Protein AF-A0AAP8QFX1-F1 (afdb_monomer)

Sequence (116 aa):
MTKETLEQRLERLEFYLNLMREFAVDPETFALWDYVIQEGLNETQTKQILDVLREHHSHVKSAVEAGASVPDLEGLFTKMIPLLHIEGRTTSKEKVMQVLRRASKLPIFPYLKKHL

Radius of gyration: 15.19 Å; Cα contacts (8 Å, |Δi|>4): 91; chains: 1; bounding box: 36×26×44 Å

Mean predicted aligned error: 4.45 Å

Organism: Brevibacillus laterosporus (NCBI:txid1465)

Structure (mmCIF, N/CA/C/O backbone):
data_AF-A0AAP8QFX1-F1
#
_entry.id   AF-A0AAP8QFX1-F1
#
loop_
_atom_site.group_PDB
_atom_site.id
_atom_site.type_symbol
_atom_site.label_atom_id
_atom_site.label_alt_id
_atom_site.label_comp_id
_atom_site.label_asym_id
_atom_site.label_entity_id
_atom_site.label_seq_id
_atom_site.pdbx_PDB_ins_code
_atom_site.Cartn_x
_atom_site.Cartn_y
_atom_site.Cartn_z
_atom_site.occupancy
_atom_site.B_iso_or_equiv
_atom_site.auth_seq_id
_atom_site.auth_comp_id
_atom_site.auth_asym_id
_atom_site.auth_atom_id
_atom_site.pdbx_PDB_model_num
ATOM 1 N N . MET A 1 1 ? -3.124 12.818 21.723 1.00 48.12 1 MET A N 1
ATOM 2 C CA . MET A 1 1 ? -4.431 12.184 21.436 1.00 48.12 1 MET A CA 1
ATOM 3 C C . MET A 1 1 ? -5.402 13.203 20.866 1.00 48.12 1 MET A C 1
ATOM 5 O O . MET A 1 1 ? -5.997 13.961 21.622 1.00 48.12 1 MET A O 1
ATOM 9 N N . THR A 1 2 ? -5.641 13.178 19.563 1.00 55.31 2 THR A N 1
ATOM 10 C CA . THR A 1 2 ? -6.996 13.441 19.066 1.00 55.31 2 THR A CA 1
ATOM 11 C C . THR A 1 2 ? -7.676 12.082 19.047 1.00 55.31 2 THR A C 1
ATOM 13 O O . THR A 1 2 ? -7.279 11.185 18.312 1.00 55.31 2 THR A O 1
ATOM 16 N N . LYS A 1 3 ? -8.602 11.873 19.981 1.00 76.12 3 LYS A N 1
ATOM 17 C CA . LYS A 1 3 ? -9.382 10.640 20.069 1.00 76.12 3 LYS A CA 1
ATOM 18 C C . LYS A 1 3 ? -10.174 10.521 18.762 1.00 76.12 3 LYS A C 1
ATOM 20 O O . LYS A 1 3 ? -10.893 11.461 18.437 1.00 76.12 3 LYS A O 1
ATOM 25 N N . GLU A 1 4 ? -9.997 9.422 18.024 1.00 84.19 4 GLU A N 1
ATOM 26 C CA . GLU A 1 4 ? -10.796 9.133 16.824 1.00 84.19 4 GLU A CA 1
ATOM 27 C C . GLU A 1 4 ? -12.280 9.294 17.182 1.00 84.19 4 GLU A C 1
ATOM 29 O O . GLU A 1 4 ? -12.738 8.768 18.207 1.00 84.19 4 GLU A O 1
ATOM 34 N N . THR A 1 5 ? -13.017 10.074 16.393 1.00 92.56 5 THR A N 1
ATOM 35 C CA . THR A 1 5 ? -14.457 10.238 16.605 1.00 92.56 5 THR A CA 1
ATOM 36 C C . THR A 1 5 ? -15.189 8.954 16.211 1.00 92.56 5 THR A C 1
ATOM 38 O O . THR A 1 5 ? -14.671 8.116 15.474 1.00 92.56 5 THR A O 1
ATOM 41 N N . LEU A 1 6 ? -16.420 8.773 16.698 1.00 93.69 6 LEU A N 1
ATOM 42 C CA . LEU A 1 6 ? -17.241 7.630 16.278 1.00 93.69 6 LEU A CA 1
ATOM 43 C C . LEU A 1 6 ? -17.470 7.617 14.762 1.00 93.69 6 LEU A C 1
ATOM 45 O O . LEU A 1 6 ? -17.469 6.547 14.164 1.00 93.69 6 LEU A O 1
ATOM 49 N N . GLU A 1 7 ? -17.621 8.797 14.164 1.00 93.88 7 GLU A N 1
ATOM 50 C CA . GLU A 1 7 ? -17.773 8.986 12.722 1.00 93.88 7 GLU A CA 1
ATOM 51 C C . GLU A 1 7 ? -16.523 8.529 11.964 1.00 93.88 7 GLU A C 1
ATOM 53 O O . GLU A 1 7 ? -16.618 7.629 11.139 1.00 93.88 7 GLU A O 1
ATOM 58 N N . GLN A 1 8 ? -15.337 9.015 12.345 1.00 92.94 8 GLN A N 1
ATOM 59 C CA . GLN A 1 8 ? -14.066 8.590 11.740 1.00 92.94 8 GLN A CA 1
ATOM 60 C C . GLN A 1 8 ? -13.849 7.076 11.853 1.00 92.94 8 GLN A C 1
ATOM 62 O O . GLN A 1 8 ? -13.369 6.423 10.925 1.00 92.94 8 GLN A O 1
ATOM 67 N N . ARG A 1 9 ? -14.242 6.495 12.992 1.00 93.25 9 ARG A N 1
ATOM 68 C CA . ARG A 1 9 ? -14.173 5.050 13.200 1.00 93.25 9 ARG A CA 1
ATOM 69 C C . ARG A 1 9 ? -15.137 4.295 12.285 1.00 93.25 9 ARG A C 1
ATOM 71 O O . ARG A 1 9 ? -14.767 3.235 11.784 1.00 93.25 9 ARG A O 1
ATOM 78 N N . LEU A 1 10 ? -16.357 4.798 12.096 1.00 95.94 10 LEU A N 1
ATOM 79 C CA . LEU A 1 10 ? -17.347 4.195 11.203 1.00 95.94 10 LEU A CA 1
ATOM 80 C C . LEU A 1 10 ? -16.870 4.252 9.748 1.00 95.94 10 LEU A C 1
ATOM 82 O O . LEU A 1 10 ? -16.811 3.207 9.107 1.00 95.94 10 LEU A O 1
ATOM 86 N N . GLU A 1 11 ? -16.428 5.421 9.279 1.00 95.62 11 GLU A N 1
ATOM 87 C CA . GLU A 1 11 ? -15.861 5.613 7.935 1.00 95.62 11 GLU A CA 1
ATOM 88 C C . GLU A 1 11 ? -14.710 4.632 7.671 1.00 95.62 11 GLU A C 1
ATOM 90 O O . GLU A 1 11 ? -14.640 3.979 6.627 1.00 95.62 11 GLU A O 1
ATOM 95 N N . ARG A 1 12 ? -13.817 4.455 8.652 1.00 95.56 12 ARG A N 1
ATOM 96 C CA . ARG A 1 12 ? -12.700 3.511 8.545 1.00 95.56 12 ARG A CA 1
ATOM 97 C C . ARG A 1 12 ? -13.161 2.055 8.464 1.00 95.56 12 ARG A C 1
ATOM 99 O O . ARG A 1 12 ? -12.572 1.275 7.719 1.00 95.56 12 ARG A O 1
ATOM 106 N N . LEU A 1 13 ? -14.210 1.675 9.195 1.00 96.44 13 LEU A N 1
ATOM 107 C CA . LEU A 1 13 ? -14.789 0.330 9.114 1.00 96.44 13 LEU A CA 1
ATOM 108 C C . LEU A 1 13 ? -15.486 0.086 7.770 1.00 96.44 13 LEU A C 1
ATOM 110 O O . LEU A 1 13 ? -15.322 -0.988 7.194 1.00 96.44 13 LEU A O 1
ATOM 114 N N . GLU A 1 14 ? -16.217 1.069 7.246 1.00 96.25 14 GLU A N 1
ATOM 115 C CA . GLU A 1 14 ? -16.836 1.004 5.916 1.00 96.25 14 GLU A CA 1
ATOM 116 C C . GLU A 1 14 ? -15.781 0.862 4.816 1.00 96.25 14 GLU A C 1
ATOM 118 O O . GLU A 1 14 ? -15.904 0.019 3.922 1.00 96.25 14 GLU A O 1
ATOM 123 N N . PHE A 1 15 ? -14.687 1.613 4.934 1.00 97.25 15 PHE A N 1
ATOM 124 C CA . PHE A 1 15 ? -13.521 1.465 4.078 1.00 97.25 15 PHE A CA 1
ATOM 125 C C . PHE A 1 15 ? -12.932 0.045 4.146 1.00 97.25 15 PHE A C 1
ATOM 127 O O . PHE A 1 15 ? -12.725 -0.580 3.105 1.00 97.25 15 PHE A O 1
ATOM 134 N N . TYR A 1 16 ? -12.735 -0.520 5.342 1.00 97.44 16 TYR A N 1
ATOM 135 C CA . TYR A 1 16 ? -12.234 -1.895 5.490 1.00 97.44 16 TYR A CA 1
ATOM 136 C C . TYR A 1 16 ? -13.173 -2.942 4.908 1.00 97.44 16 TYR A C 1
ATOM 138 O O . TYR A 1 16 ? -12.701 -3.894 4.288 1.00 97.44 16 TYR A O 1
ATO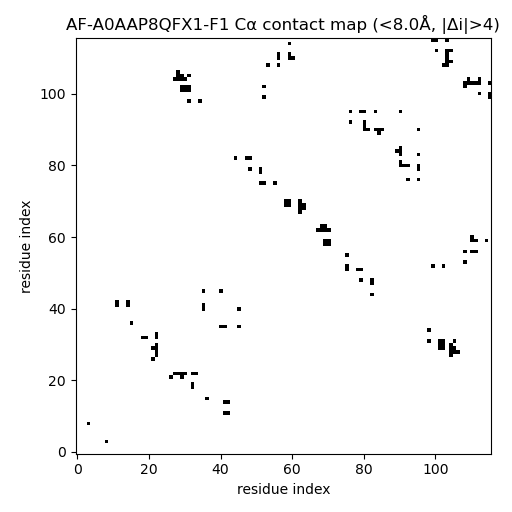M 146 N N . LEU A 1 17 ? -14.489 -2.771 5.055 1.00 95.81 17 LEU A N 1
ATOM 147 C CA . LEU A 1 17 ? -15.469 -3.653 4.423 1.00 95.81 17 LEU A CA 1
ATOM 148 C C . LEU A 1 17 ? -15.299 -3.670 2.902 1.00 95.81 17 LEU A C 1
ATOM 150 O O . LEU A 1 17 ? -15.377 -4.738 2.297 1.00 95.81 17 LEU A O 1
ATOM 154 N N . ASN A 1 18 ? -15.019 -2.519 2.287 1.00 94.94 18 ASN A N 1
ATOM 155 C CA . ASN A 1 18 ? -14.751 -2.448 0.852 1.00 94.94 18 ASN A CA 1
ATOM 156 C C . ASN A 1 18 ? -13.452 -3.172 0.474 1.00 94.94 18 ASN A C 1
ATOM 158 O O . ASN A 1 18 ? -13.468 -3.982 -0.451 1.00 94.94 18 ASN A O 1
ATOM 162 N N . LEU A 1 19 ? -12.364 -2.965 1.221 1.00 95.00 19 LEU A N 1
ATOM 163 C CA . LEU A 1 19 ? -11.093 -3.659 0.975 1.00 95.00 19 LEU A CA 1
ATOM 164 C C . LEU A 1 19 ? -11.211 -5.184 1.122 1.00 95.00 19 LEU A C 1
ATOM 166 O O . LEU A 1 19 ? -10.660 -5.944 0.325 1.00 95.00 19 LEU A O 1
ATOM 170 N N . MET A 1 20 ? -11.964 -5.642 2.125 1.00 94.50 20 MET A N 1
ATOM 171 C CA . MET A 1 20 ? -12.173 -7.068 2.376 1.00 94.50 20 MET A CA 1
ATOM 172 C C . MET A 1 20 ? -12.932 -7.763 1.245 1.00 94.50 20 MET A C 1
ATOM 174 O O . MET A 1 20 ? -12.725 -8.956 1.049 1.00 94.50 20 MET A O 1
ATOM 178 N N . ARG A 1 21 ? -13.777 -7.058 0.479 1.00 93.44 21 ARG A N 1
ATOM 179 C CA . ARG A 1 21 ? -14.462 -7.656 -0.682 1.00 93.44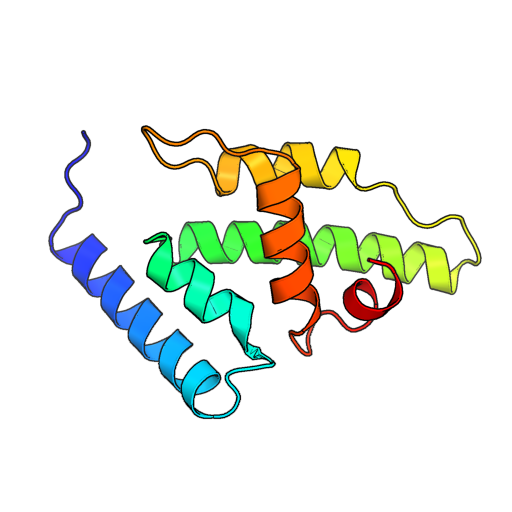 21 ARG A CA 1
ATOM 180 C C . ARG A 1 21 ? -13.469 -8.093 -1.752 1.00 93.44 21 ARG A C 1
ATOM 182 O O . ARG A 1 21 ? -13.585 -9.202 -2.256 1.00 93.44 21 ARG A O 1
ATOM 189 N N . GLU A 1 22 ? -12.495 -7.246 -2.072 1.00 90.31 22 GLU A N 1
ATOM 190 C CA . GLU A 1 22 ? -11.440 -7.581 -3.035 1.00 90.31 22 GLU A CA 1
ATOM 191 C C . GLU A 1 22 ? -10.511 -8.660 -2.470 1.00 90.31 22 GLU A C 1
ATOM 193 O O . GLU A 1 22 ? -10.239 -9.663 -3.129 1.00 90.31 22 GLU A O 1
ATOM 198 N N . PHE A 1 23 ? -10.095 -8.501 -1.210 1.00 90.06 23 PHE A N 1
ATOM 199 C CA . PHE A 1 23 ? -9.223 -9.459 -0.533 1.00 90.06 23 PHE A CA 1
ATOM 200 C C . PHE A 1 23 ? -9.841 -10.858 -0.412 1.00 90.06 23 PHE A C 1
ATOM 202 O O . PHE A 1 23 ? -9.137 -11.843 -0.587 1.00 90.06 23 PHE A O 1
ATOM 209 N N . ALA A 1 24 ? -11.146 -10.975 -0.155 1.00 91.88 24 ALA A N 1
ATOM 210 C CA . ALA A 1 24 ? -11.823 -12.268 -0.054 1.00 91.88 24 ALA A CA 1
ATOM 211 C C . ALA A 1 24 ? -11.881 -13.025 -1.391 1.00 91.88 24 ALA A C 1
ATOM 213 O O . ALA A 1 24 ? -11.965 -14.252 -1.389 1.00 91.88 24 ALA A O 1
ATOM 214 N N . VAL A 1 25 ? -11.848 -12.308 -2.518 1.00 93.56 25 VAL A N 1
ATOM 215 C CA . VAL A 1 25 ? -11.836 -12.907 -3.859 1.00 93.56 25 VAL A CA 1
ATOM 216 C C . VAL A 1 25 ? -10.439 -13.408 -4.216 1.00 93.56 25 VAL A C 1
ATOM 218 O O . VAL A 1 25 ? -10.307 -14.523 -4.716 1.00 93.56 25 VAL A O 1
ATOM 221 N N . ASP A 1 26 ? -9.406 -12.605 -3.952 1.00 93.75 26 ASP A N 1
ATOM 222 C CA . ASP A 1 26 ? -8.011 -12.967 -4.225 1.00 93.75 26 ASP A CA 1
ATOM 223 C C . ASP A 1 26 ? -7.060 -12.412 -3.142 1.00 93.75 26 ASP A C 1
ATOM 225 O O . ASP A 1 26 ? -6.494 -11.319 -3.281 1.00 93.75 26 ASP A O 1
ATOM 229 N N . PRO A 1 27 ? -6.846 -13.170 -2.051 1.00 91.81 27 PRO A N 1
ATOM 230 C CA . PRO A 1 27 ? -5.997 -12.731 -0.946 1.00 91.81 27 PRO A CA 1
ATOM 231 C C . PRO A 1 27 ? -4.544 -12.479 -1.357 1.00 91.81 27 PRO A C 1
ATOM 233 O O . PRO A 1 27 ? -3.847 -11.668 -0.742 1.00 91.81 27 PRO A O 1
ATOM 236 N N . GLU A 1 28 ? -4.060 -13.187 -2.381 1.00 91.94 28 GLU A N 1
ATOM 237 C CA . GLU A 1 28 ? -2.675 -13.076 -2.815 1.00 91.94 28 GLU A CA 1
ATOM 238 C C . GLU A 1 28 ? -2.445 -11.753 -3.546 1.00 91.94 28 GLU A C 1
ATOM 240 O O . GLU A 1 28 ? -1.513 -11.018 -3.201 1.00 91.94 28 GLU A O 1
ATOM 245 N N . THR A 1 29 ? -3.309 -11.432 -4.510 1.00 92.69 29 THR A N 1
ATOM 246 C CA . THR A 1 29 ? -3.249 -10.184 -5.282 1.00 92.69 29 THR A CA 1
ATOM 247 C C . THR A 1 29 ? -3.457 -8.963 -4.389 1.00 92.69 29 THR A C 1
ATOM 249 O O . THR A 1 29 ? -2.755 -7.958 -4.527 1.00 92.69 29 THR A O 1
ATOM 252 N N . PHE A 1 30 ? -4.373 -9.058 -3.427 1.00 94.31 30 PHE A N 1
ATOM 253 C CA . PHE A 1 30 ? -4.796 -7.944 -2.583 1.00 94.31 30 PHE A CA 1
ATOM 254 C C . PHE A 1 30 ? -4.136 -7.924 -1.194 1.00 94.31 30 PHE A C 1
ATOM 256 O O . PHE A 1 30 ? -4.628 -7.274 -0.274 1.00 94.31 30 PHE A O 1
ATOM 263 N N . ALA A 1 31 ? -2.973 -8.564 -1.032 1.00 93.56 31 ALA A N 1
ATOM 264 C CA . ALA A 1 31 ? -2.246 -8.655 0.242 1.00 93.56 31 ALA A CA 1
ATOM 265 C C . ALA A 1 31 ? -1.892 -7.299 0.898 1.00 93.56 31 ALA A C 1
ATOM 267 O O . ALA A 1 31 ? -1.561 -7.251 2.084 1.00 93.56 31 ALA A O 1
ATOM 268 N N . LEU A 1 32 ? -1.928 -6.185 0.154 1.00 95.00 32 LEU A N 1
ATOM 269 C CA . LEU A 1 32 ? -1.771 -4.844 0.728 1.00 95.00 32 LEU A CA 1
ATOM 270 C C . LEU A 1 32 ? -2.949 -4.463 1.642 1.00 95.00 32 LEU A C 1
ATOM 272 O O . LEU A 1 32 ? -2.744 -3.766 2.633 1.00 95.00 32 LEU A O 1
ATOM 276 N N . TRP A 1 33 ? -4.160 -4.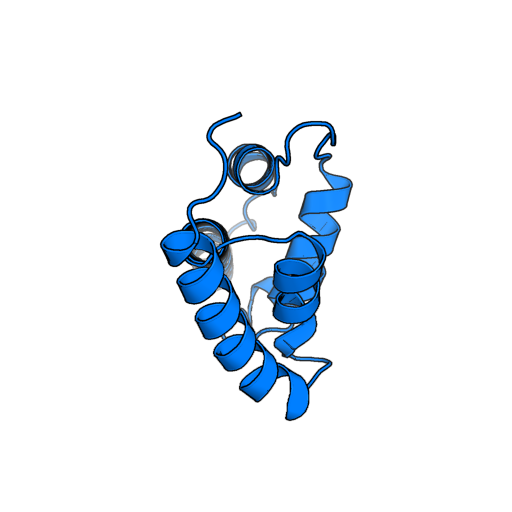928 1.337 1.00 95.81 33 TRP A N 1
ATOM 277 C CA . TRP A 1 33 ? -5.366 -4.633 2.111 1.00 95.81 33 TRP A CA 1
ATOM 278 C C . TRP A 1 33 ? -5.328 -5.230 3.509 1.00 95.81 33 TRP A C 1
ATOM 280 O O . TRP A 1 33 ? -5.671 -4.542 4.466 1.00 95.81 33 TRP A O 1
ATOM 290 N N . ASP A 1 34 ? -4.820 -6.454 3.639 1.00 93.62 34 ASP A N 1
ATOM 291 C CA . ASP A 1 34 ? -4.577 -7.079 4.940 1.00 93.62 34 ASP A CA 1
ATOM 292 C C . ASP A 1 34 ? -3.663 -6.204 5.814 1.00 93.62 34 ASP A C 1
ATOM 294 O O . ASP A 1 34 ? -3.998 -5.878 6.951 1.00 93.62 34 ASP A O 1
ATOM 298 N N . TYR A 1 35 ? -2.567 -5.698 5.240 1.00 93.00 35 TYR A N 1
ATOM 299 C CA . TYR A 1 35 ? -1.665 -4.782 5.941 1.00 93.00 35 TYR A CA 1
ATOM 300 C C . TYR A 1 35 ? -2.347 -3.467 6.350 1.00 93.00 35 TYR A C 1
ATOM 302 O O . TYR A 1 35 ? -2.165 -3.005 7.475 1.00 93.00 35 TYR A O 1
ATOM 310 N N . VAL A 1 36 ? -3.136 -2.862 5.456 1.00 94.56 36 VAL A N 1
ATOM 311 C CA . VAL A 1 36 ? -3.884 -1.619 5.729 1.00 94.56 36 VAL A CA 1
ATOM 312 C C . VAL A 1 36 ? -4.824 -1.792 6.925 1.00 94.56 36 VAL A C 1
ATOM 314 O O . VAL A 1 36 ? -4.853 -0.935 7.811 1.00 94.56 36 VAL A O 1
ATOM 317 N N . ILE A 1 37 ? -5.547 -2.914 6.973 1.00 94.12 37 ILE A N 1
ATOM 318 C CA . ILE A 1 37 ? -6.478 -3.245 8.056 1.00 94.12 37 ILE A CA 1
ATOM 319 C C . ILE A 1 37 ? -5.712 -3.529 9.353 1.00 94.12 37 ILE A C 1
ATOM 321 O O . ILE A 1 37 ? -6.040 -2.959 10.395 1.00 94.12 37 ILE A O 1
ATOM 325 N N . GLN A 1 38 ? -4.669 -4.364 9.293 1.00 91.81 38 GLN A N 1
ATOM 326 C CA . GLN A 1 38 ? -3.849 -4.742 10.448 1.00 91.81 38 GLN A CA 1
ATOM 327 C C . GLN A 1 38 ? -3.208 -3.524 11.126 1.00 91.81 38 GLN A C 1
ATOM 329 O O . GLN A 1 38 ? -3.171 -3.432 12.355 1.00 91.81 38 GLN A O 1
ATOM 334 N N . GLU A 1 39 ? -2.715 -2.578 10.328 1.00 90.44 39 GLU A N 1
ATOM 335 C CA . GLU A 1 39 ? -2.060 -1.370 10.825 1.00 90.44 39 GLU A CA 1
ATOM 336 C C . GLU A 1 39 ? -3.043 -0.242 11.165 1.00 90.44 39 GLU A C 1
ATOM 338 O O . GLU A 1 39 ? -2.627 0.799 11.673 1.00 90.44 39 GLU A O 1
ATOM 343 N N . GLY A 1 40 ? -4.346 -0.444 10.951 1.00 91.38 40 GLY A N 1
ATOM 344 C CA . GLY A 1 40 ? -5.362 0.533 11.326 1.00 91.38 40 GLY A CA 1
ATOM 345 C C . GLY A 1 40 ? -5.341 1.800 10.467 1.00 91.38 40 GLY A C 1
ATOM 346 O O . GLY A 1 40 ? -5.799 2.846 10.926 1.00 91.38 40 GLY A O 1
ATOM 347 N N . LEU A 1 41 ? -4.820 1.726 9.238 1.00 92.44 41 LEU A N 1
ATOM 348 C CA . LEU A 1 41 ? -4.717 2.889 8.356 1.00 92.44 41 LEU A CA 1
ATOM 349 C C . LEU A 1 41 ? -6.107 3.301 7.870 1.00 92.44 41 LEU A C 1
ATOM 351 O O . LEU A 1 41 ? -6.952 2.448 7.604 1.00 92.44 41 LEU A O 1
ATOM 355 N N . ASN A 1 42 ? -6.360 4.599 7.751 1.00 93.38 42 ASN A N 1
ATOM 356 C CA . ASN A 1 42 ? -7.616 5.096 7.186 1.00 93.38 42 ASN A CA 1
ATOM 357 C C . ASN A 1 42 ? -7.547 5.222 5.652 1.00 93.38 42 ASN A C 1
ATOM 359 O O . ASN A 1 42 ? -6.503 5.002 5.024 1.00 93.38 42 ASN A O 1
ATOM 363 N N . GLU A 1 43 ? -8.676 5.578 5.041 1.00 94.94 43 GLU A N 1
ATOM 364 C CA . GLU A 1 43 ? -8.782 5.725 3.589 1.00 94.94 43 GLU A CA 1
ATOM 365 C C . GLU A 1 43 ? -7.820 6.794 3.046 1.00 94.94 43 GLU A C 1
ATOM 367 O O . GLU A 1 43 ? -7.138 6.560 2.049 1.00 94.94 43 GLU A O 1
ATOM 372 N N . THR A 1 44 ? -7.706 7.941 3.720 1.00 93.75 44 THR A N 1
ATOM 373 C CA . THR A 1 44 ? -6.813 9.039 3.316 1.00 93.75 44 THR A CA 1
ATOM 374 C C . THR A 1 44 ? -5.350 8.605 3.304 1.00 93.75 44 THR A C 1
ATOM 376 O O . THR A 1 44 ? -4.661 8.802 2.303 1.00 93.75 44 THR A O 1
ATOM 379 N N . GLN A 1 45 ? -4.879 7.961 4.374 1.00 92.44 45 GLN A N 1
ATOM 380 C CA . GLN A 1 45 ? -3.514 7.430 4.455 1.00 92.44 45 GLN A CA 1
ATOM 381 C C . GLN A 1 45 ? -3.264 6.379 3.372 1.00 92.44 45 GLN A C 1
ATOM 383 O O . GLN A 1 45 ? -2.220 6.384 2.721 1.00 92.44 45 GLN A O 1
ATOM 388 N N . THR A 1 46 ? -4.241 5.501 3.135 1.00 94.75 46 THR A N 1
ATOM 389 C CA . THR A 1 46 ? -4.127 4.463 2.107 1.00 94.75 46 THR A CA 1
ATOM 390 C C . THR A 1 46 ? -4.045 5.071 0.708 1.00 94.75 46 THR A C 1
ATOM 392 O O . THR A 1 46 ? -3.205 4.654 -0.089 1.00 94.75 46 THR A O 1
ATOM 395 N N . LYS A 1 47 ? -4.846 6.102 0.413 1.00 95.81 47 LYS A N 1
ATOM 396 C CA . LYS A 1 47 ? -4.766 6.856 -0.847 1.00 95.81 47 LYS A CA 1
ATOM 397 C C . LYS A 1 47 ? -3.391 7.496 -1.029 1.00 95.81 47 LYS A C 1
ATOM 399 O O . LYS A 1 47 ? -2.777 7.292 -2.068 1.00 95.81 47 LYS A O 1
ATOM 404 N N . GLN A 1 48 ? -2.864 8.158 0.001 1.00 95.94 48 GLN A N 1
ATOM 405 C CA . GLN A 1 48 ? -1.525 8.760 -0.043 1.00 95.94 48 GLN A CA 1
ATOM 406 C C . GLN A 1 48 ? -0.428 7.722 -0.318 1.00 95.94 48 GLN A C 1
ATOM 408 O O . GLN A 1 48 ? 0.463 7.967 -1.129 1.00 95.94 48 GLN A O 1
ATOM 413 N N . ILE A 1 49 ? -0.508 6.544 0.310 1.00 95.06 49 ILE A N 1
ATOM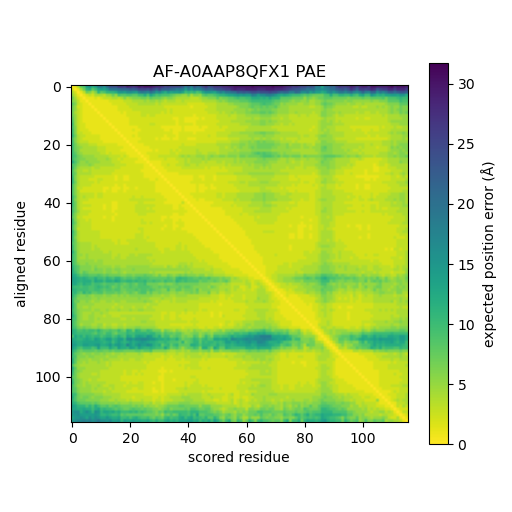 414 C CA . ILE A 1 49 ? 0.411 5.429 0.042 1.00 95.06 49 ILE A CA 1
ATOM 415 C C . ILE A 1 49 ? 0.315 4.994 -1.424 1.00 95.06 49 ILE A C 1
ATOM 417 O O . ILE A 1 49 ? 1.337 4.862 -2.098 1.00 95.06 49 ILE A O 1
ATOM 421 N N . LEU A 1 50 ? -0.901 4.791 -1.936 1.00 95.88 50 LEU A N 1
ATOM 422 C CA . LEU A 1 50 ? -1.116 4.395 -3.328 1.00 95.88 50 LEU A CA 1
ATOM 423 C C . LEU A 1 50 ? -0.600 5.447 -4.311 1.00 95.88 50 LEU A C 1
ATOM 425 O O . LEU A 1 50 ? -0.048 5.075 -5.342 1.00 95.88 50 LEU A O 1
ATOM 429 N N . ASP A 1 51 ? -0.734 6.732 -4.000 1.00 96.31 51 ASP A N 1
ATOM 430 C CA . ASP A 1 51 ? -0.261 7.814 -4.862 1.00 96.31 51 ASP A CA 1
ATOM 431 C C . ASP A 1 51 ? 1.269 7.859 -4.933 1.00 96.31 51 ASP A C 1
ATOM 433 O O . ASP A 1 51 ? 1.821 7.942 -6.031 1.00 96.31 51 ASP A O 1
ATOM 437 N N . VAL A 1 52 ? 1.966 7.680 -3.804 1.00 95.31 52 VAL A N 1
ATOM 438 C CA . VAL A 1 52 ? 3.436 7.549 -3.789 1.00 95.31 52 VAL A CA 1
ATOM 439 C C . VAL A 1 52 ? 3.891 6.332 -4.602 1.00 95.31 52 VAL A C 1
ATOM 441 O O . VAL A 1 52 ? 4.848 6.414 -5.376 1.00 95.31 52 VAL A O 1
ATOM 444 N N . LEU A 1 53 ? 3.191 5.201 -4.469 1.00 94.75 53 LEU A N 1
ATOM 445 C CA . LEU A 1 53 ? 3.491 3.982 -5.224 1.00 94.75 53 LEU A CA 1
ATOM 446 C C . LEU A 1 53 ? 3.236 4.153 -6.729 1.00 94.75 53 LEU A C 1
ATOM 448 O O . LEU A 1 53 ? 4.039 3.682 -7.535 1.00 94.75 53 LEU A O 1
ATOM 452 N N . ARG A 1 54 ? 2.158 4.846 -7.119 1.00 95.06 54 ARG A N 1
ATOM 453 C CA . ARG A 1 54 ? 1.843 5.181 -8.520 1.00 95.06 54 ARG A CA 1
ATOM 454 C C . ARG A 1 54 ? 2.877 6.105 -9.132 1.00 95.06 54 ARG A C 1
ATOM 456 O O . ARG A 1 54 ? 3.300 5.865 -10.259 1.00 95.06 54 ARG A O 1
ATOM 463 N N . GLU A 1 55 ? 3.296 7.131 -8.400 1.00 94.38 55 GLU A N 1
ATOM 464 C CA . GLU A 1 55 ? 4.335 8.050 -8.855 1.00 94.38 55 GLU A CA 1
ATOM 465 C C . GLU A 1 55 ? 5.632 7.284 -9.147 1.00 94.38 55 GLU A C 1
ATOM 467 O O . GLU A 1 55 ? 6.183 7.371 -10.245 1.00 94.38 55 GLU A O 1
ATOM 472 N N . HIS A 1 56 ? 6.079 6.452 -8.202 1.00 93.38 56 HIS A N 1
ATOM 473 C CA . HIS A 1 56 ? 7.285 5.655 -8.391 1.00 93.38 56 HIS A CA 1
ATOM 474 C C . HIS A 1 56 ? 7.135 4.623 -9.516 1.00 93.38 56 HIS A C 1
ATOM 476 O O . HIS A 1 56 ? 8.022 4.511 -10.359 1.00 93.38 56 HIS A O 1
ATOM 482 N N . HIS A 1 57 ? 5.999 3.923 -9.602 1.00 93.31 57 HIS A N 1
ATOM 483 C CA . HIS A 1 57 ? 5.697 3.015 -10.716 1.00 93.31 57 HIS A CA 1
ATOM 484 C C . HIS A 1 57 ? 5.772 3.721 -12.075 1.00 93.31 57 HIS A C 1
ATOM 486 O O . HIS A 1 57 ? 6.353 3.168 -13.008 1.00 93.31 57 HIS A O 1
ATOM 492 N N . SER A 1 58 ? 5.248 4.944 -12.178 1.00 93.12 58 SER A N 1
ATOM 493 C CA . SER A 1 58 ? 5.303 5.753 -13.398 1.00 93.12 58 SER A CA 1
ATOM 494 C C . SER A 1 58 ? 6.743 6.100 -13.787 1.00 93.12 58 SER A C 1
ATOM 496 O O . SER A 1 58 ? 7.120 5.976 -14.957 1.00 93.12 58 SER A O 1
ATOM 498 N N . HIS A 1 59 ? 7.584 6.456 -12.811 1.00 92.31 59 HIS A N 1
ATOM 499 C CA . HIS A 1 59 ? 9.009 6.700 -13.046 1.00 92.31 59 HIS A CA 1
ATOM 500 C C . HIS A 1 59 ? 9.748 5.432 -13.495 1.00 92.31 59 HIS A C 1
ATOM 502 O O . HIS A 1 59 ? 10.511 5.486 -14.459 1.00 92.31 59 HIS A O 1
ATOM 508 N N . VAL A 1 60 ? 9.483 4.282 -12.862 1.00 91.62 60 VAL A N 1
ATOM 509 C CA . VAL A 1 60 ? 10.043 2.981 -13.273 1.00 91.62 60 VAL A CA 1
ATOM 510 C C . VAL A 1 60 ? 9.617 2.640 -14.699 1.00 91.62 60 VAL A C 1
ATOM 512 O O . VAL A 1 60 ? 10.461 2.304 -15.526 1.00 91.62 60 VAL A O 1
ATOM 515 N N . LYS A 1 61 ? 8.324 2.769 -15.015 1.00 92.50 61 LYS A N 1
ATOM 516 C CA . LYS A 1 61 ? 7.789 2.518 -16.357 1.00 92.50 61 LYS A CA 1
ATOM 517 C C . LYS A 1 61 ? 8.481 3.399 -17.400 1.00 92.50 61 LYS A C 1
ATOM 519 O O . LYS A 1 61 ? 8.971 2.878 -18.396 1.00 92.50 61 LYS A O 1
ATOM 524 N N . SER A 1 62 ? 8.568 4.703 -17.141 1.00 92.88 62 SER A N 1
ATOM 525 C CA . SER A 1 62 ? 9.182 5.674 -18.055 1.00 92.88 62 SER A CA 1
ATOM 526 C C . SER A 1 62 ? 10.666 5.379 -18.292 1.00 92.88 62 SER A C 1
ATOM 528 O O . SER A 1 62 ? 11.135 5.448 -19.425 1.00 92.88 62 SER A O 1
ATOM 530 N N . ALA A 1 63 ? 11.403 4.996 -17.244 1.00 91.44 63 ALA A N 1
ATOM 531 C CA . ALA A 1 63 ? 12.806 4.608 -17.362 1.00 91.44 63 ALA A CA 1
ATOM 532 C C . ALA A 1 63 ? 12.982 3.342 -18.215 1.00 91.44 63 ALA A C 1
ATOM 534 O O . ALA A 1 63 ? 13.829 3.319 -19.105 1.00 91.44 63 ALA A O 1
ATOM 535 N N . VAL A 1 64 ? 12.146 2.320 -17.996 1.00 89.69 64 VAL A N 1
ATOM 536 C CA . VAL A 1 64 ? 12.175 1.069 -18.771 1.00 89.69 64 VAL A CA 1
ATOM 537 C C . VAL A 1 64 ? 11.841 1.319 -20.243 1.00 89.69 64 VAL A C 1
ATOM 539 O O . VAL A 1 64 ? 12.539 0.813 -21.117 1.00 89.69 64 VAL A O 1
ATOM 542 N N . GLU A 1 65 ? 10.811 2.118 -20.529 1.00 91.69 65 GLU A N 1
ATOM 543 C CA . GLU A 1 65 ? 10.414 2.467 -21.901 1.00 91.69 65 GLU A CA 1
ATOM 544 C C . GLU A 1 65 ? 11.485 3.299 -22.625 1.00 91.69 65 GLU A C 1
ATOM 546 O O . GLU A 1 65 ? 11.668 3.147 -23.831 1.00 91.69 65 GLU A O 1
ATOM 551 N N . ALA A 1 66 ? 12.237 4.125 -21.892 1.00 92.81 66 ALA A N 1
ATOM 552 C CA . ALA A 1 66 ? 13.351 4.909 -22.423 1.00 92.81 66 ALA A CA 1
ATOM 553 C C . ALA A 1 66 ? 14.689 4.141 -22.491 1.00 92.81 66 ALA A C 1
ATOM 555 O O . ALA A 1 66 ? 15.675 4.692 -22.979 1.00 92.81 66 ALA A O 1
ATOM 556 N N . GLY A 1 67 ? 14.761 2.905 -21.979 1.00 90.31 67 GLY A N 1
ATOM 557 C CA . GLY A 1 67 ? 16.019 2.158 -21.842 1.00 90.31 67 GLY A CA 1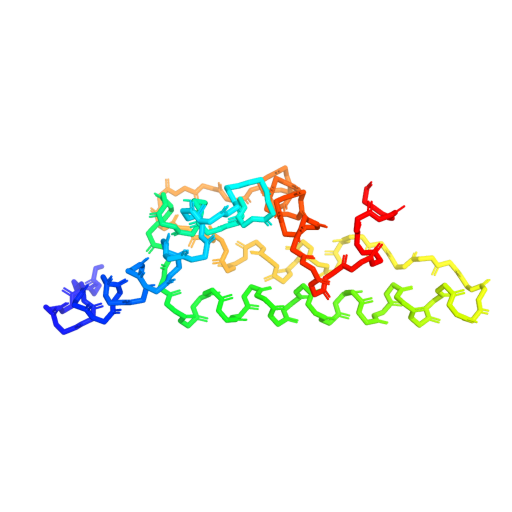
ATOM 558 C C . GLY A 1 67 ? 17.017 2.789 -20.857 1.00 90.31 67 GLY A C 1
ATOM 559 O O . GLY A 1 67 ? 18.220 2.548 -20.955 1.00 90.31 67 GLY A O 1
ATOM 560 N N . ALA A 1 68 ? 16.533 3.620 -19.933 1.00 90.31 68 ALA A N 1
ATOM 561 C CA . ALA A 1 68 ? 17.323 4.281 -18.901 1.00 90.31 68 ALA A CA 1
ATOM 562 C C . ALA A 1 68 ? 17.448 3.414 -17.634 1.00 90.31 68 ALA A C 1
ATOM 564 O O . ALA A 1 68 ? 16.770 2.399 -17.469 1.00 90.31 68 ALA A O 1
ATOM 565 N N . SER A 1 69 ? 18.309 3.836 -16.702 1.00 87.44 69 SER A N 1
ATOM 566 C CA . SER A 1 69 ? 18.392 3.202 -15.383 1.00 87.44 69 SER A CA 1
ATOM 567 C C . SER A 1 69 ? 17.095 3.403 -14.599 1.00 87.44 69 SER A C 1
ATOM 569 O O . SER A 1 69 ? 16.560 4.510 -14.546 1.00 87.44 69 SER A O 1
ATOM 571 N N . VAL A 1 70 ? 16.631 2.341 -13.939 1.00 88.06 70 VAL A N 1
ATOM 572 C CA . VAL A 1 70 ? 15.494 2.391 -13.011 1.00 88.06 70 VAL A CA 1
ATOM 573 C C . VAL A 1 70 ? 15.846 3.316 -11.832 1.00 88.06 70 VAL A C 1
ATOM 575 O O . VAL A 1 70 ? 16.984 3.258 -11.354 1.00 88.06 70 VAL A O 1
ATOM 578 N N . PRO A 1 71 ? 14.919 4.182 -11.376 1.00 86.31 71 PRO A N 1
ATOM 579 C CA . PRO A 1 71 ? 15.147 5.038 -10.214 1.00 86.31 71 PRO A CA 1
ATOM 580 C C . PRO A 1 71 ? 15.389 4.212 -8.947 1.00 86.31 71 PRO A C 1
ATOM 582 O O . PRO A 1 71 ? 14.783 3.157 -8.760 1.00 86.31 71 PRO A O 1
ATOM 585 N N . ASP A 1 72 ? 16.244 4.716 -8.057 1.00 88.38 72 ASP A N 1
ATOM 586 C CA . ASP A 1 72 ? 16.445 4.104 -6.746 1.00 88.38 72 ASP A CA 1
ATOM 587 C C . ASP A 1 72 ? 15.206 4.240 -5.836 1.00 88.38 72 ASP A C 1
ATOM 589 O O . ASP A 1 72 ? 14.223 4.926 -6.140 1.00 88.38 72 ASP A O 1
ATOM 593 N N . LEU A 1 73 ? 15.250 3.541 -4.700 1.00 91.06 73 LEU A N 1
ATOM 594 C CA . LEU A 1 73 ? 14.162 3.517 -3.724 1.00 91.06 73 LEU A CA 1
ATOM 595 C C . LEU A 1 73 ? 14.277 4.608 -2.652 1.00 91.06 73 LEU A C 1
ATOM 597 O O . LEU A 1 73 ? 13.360 4.739 -1.842 1.00 91.06 73 LEU A O 1
ATOM 601 N N . GLU A 1 74 ? 15.354 5.400 -2.613 1.00 91.06 74 GLU A N 1
ATOM 602 C CA . GLU A 1 74 ? 15.582 6.355 -1.520 1.00 91.06 74 GLU A CA 1
ATOM 603 C C . GLU A 1 74 ? 14.500 7.433 -1.491 1.00 91.06 74 GLU A C 1
ATOM 605 O O . GLU A 1 74 ? 13.888 7.668 -0.447 1.00 91.06 74 GLU A O 1
ATOM 610 N N . GLY A 1 75 ? 14.168 8.006 -2.653 1.00 88.88 75 GLY A N 1
ATOM 611 C CA . GLY A 1 75 ? 13.082 8.986 -2.756 1.00 88.88 75 GLY A CA 1
ATOM 612 C C . GLY A 1 75 ? 11.722 8.418 -2.332 1.00 88.88 75 GLY A C 1
ATOM 613 O O . GLY A 1 75 ? 10.911 9.115 -1.715 1.00 88.88 75 GLY A O 1
ATOM 614 N N . LEU A 1 76 ? 11.482 7.132 -2.601 1.00 92.25 76 LEU A N 1
ATOM 615 C CA . LEU A 1 76 ? 10.268 6.451 -2.164 1.00 92.25 76 LEU A CA 1
ATOM 616 C C . LEU A 1 76 ? 10.275 6.208 -0.650 1.00 92.25 76 LEU A C 1
ATOM 618 O O . LEU A 1 76 ? 9.256 6.444 0.000 1.00 92.25 76 LEU A O 1
ATOM 622 N N . PHE A 1 77 ? 11.401 5.796 -0.063 1.00 93.19 77 PHE A N 1
ATOM 623 C CA . PHE A 1 77 ? 11.520 5.628 1.386 1.00 93.19 77 PHE A CA 1
ATOM 624 C C . PHE A 1 77 ? 11.244 6.935 2.127 1.00 93.19 77 PHE A C 1
ATOM 626 O O . PHE A 1 77 ? 10.467 6.932 3.082 1.00 93.19 77 PHE A O 1
ATOM 633 N N . THR A 1 78 ? 11.797 8.057 1.657 1.00 92.56 78 THR A N 1
ATOM 634 C CA . THR A 1 78 ? 11.558 9.378 2.256 1.00 92.56 78 THR A CA 1
ATOM 635 C C . THR A 1 78 ? 10.073 9.748 2.278 1.00 92.56 78 THR A C 1
ATOM 637 O O . THR A 1 78 ? 9.601 10.299 3.271 1.00 92.56 78 THR A O 1
ATOM 640 N N . LYS A 1 79 ? 9.316 9.411 1.224 1.00 92.88 79 LYS A N 1
ATOM 641 C CA . LYS A 1 79 ? 7.872 9.693 1.134 1.00 92.88 79 LYS A CA 1
ATOM 642 C C . LYS A 1 79 ? 7.012 8.704 1.927 1.00 92.88 79 LYS A C 1
ATOM 644 O O . LYS A 1 79 ? 6.018 9.098 2.526 1.00 92.88 79 LYS A O 1
ATOM 649 N N . MET A 1 80 ? 7.389 7.427 1.947 1.00 92.75 80 MET A N 1
ATOM 650 C CA . MET A 1 80 ? 6.607 6.356 2.573 1.00 92.75 80 MET A CA 1
ATOM 651 C C . MET A 1 80 ? 6.764 6.295 4.094 1.00 92.75 80 MET A C 1
ATOM 653 O O . MET A 1 80 ? 5.798 5.979 4.788 1.00 92.75 80 MET A O 1
ATOM 657 N N . ILE A 1 81 ? 7.957 6.575 4.632 1.00 92.00 81 ILE A N 1
ATOM 658 C CA . ILE A 1 81 ? 8.228 6.452 6.075 1.00 92.00 81 ILE A CA 1
ATOM 659 C C . ILE A 1 81 ? 7.239 7.271 6.928 1.00 92.00 81 ILE A C 1
ATOM 661 O O . ILE A 1 81 ? 6.672 6.693 7.860 1.00 92.00 81 ILE A O 1
ATOM 665 N N . PRO A 1 82 ? 6.966 8.555 6.615 1.00 90.56 82 PRO A N 1
ATOM 666 C CA . PRO A 1 82 ? 5.988 9.353 7.354 1.00 90.56 82 PRO A CA 1
ATOM 667 C C . PRO A 1 82 ? 4.556 8.816 7.246 1.00 90.56 82 PRO A C 1
ATOM 669 O O . PRO A 1 82 ? 3.815 8.869 8.221 1.00 90.56 82 PRO A O 1
ATOM 672 N N . LEU A 1 83 ? 4.167 8.268 6.089 1.00 89.50 83 LEU A N 1
ATOM 673 C CA . LEU A 1 83 ? 2.808 7.759 5.850 1.00 89.50 83 LEU A CA 1
ATOM 674 C C . LEU A 1 83 ? 2.515 6.465 6.612 1.00 89.50 83 LEU A C 1
ATOM 676 O O . LEU A 1 83 ? 1.378 6.206 6.995 1.00 89.50 83 LEU A O 1
ATOM 680 N N . LEU A 1 84 ? 3.546 5.651 6.830 1.00 87.69 84 LEU A N 1
ATOM 681 C CA . LEU A 1 84 ? 3.456 4.414 7.604 1.00 87.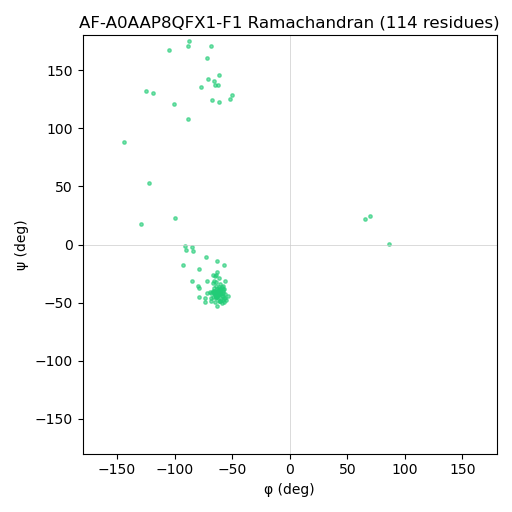69 84 LEU A CA 1
ATOM 682 C C . LEU A 1 84 ? 3.755 4.628 9.092 1.00 87.69 84 LEU A C 1
ATOM 684 O O . LEU A 1 84 ? 3.758 3.659 9.855 1.00 87.69 84 LEU A O 1
ATOM 688 N N . HIS A 1 85 ? 4.084 5.857 9.501 1.00 82.50 85 HIS A N 1
ATOM 689 C CA . HIS A 1 85 ? 4.343 6.166 10.896 1.00 82.50 85 HIS A CA 1
ATOM 690 C C . HIS A 1 85 ? 3.052 6.039 11.701 1.00 82.50 85 HIS A C 1
ATOM 692 O O . HIS A 1 85 ? 2.043 6.681 11.417 1.00 82.50 85 HIS A O 1
ATOM 698 N N . ILE A 1 86 ? 3.115 5.208 12.731 1.00 77.31 86 ILE A N 1
ATOM 699 C CA . ILE A 1 86 ? 2.055 5.043 13.716 1.00 77.31 86 ILE A CA 1
ATOM 700 C C . ILE A 1 86 ? 2.672 5.438 15.047 1.00 77.31 86 ILE A C 1
ATOM 702 O O . ILE A 1 86 ? 3.760 4.966 15.380 1.00 77.31 86 ILE A O 1
ATOM 706 N N . GLU A 1 87 ? 1.995 6.309 15.793 1.00 69.81 87 GLU A N 1
ATOM 707 C CA . GLU A 1 87 ? 2.476 6.812 17.081 1.00 69.81 87 GLU A CA 1
ATOM 708 C C . GLU A 1 87 ? 2.875 5.633 17.994 1.00 69.81 87 GLU A C 1
ATOM 710 O O . GLU A 1 87 ? 2.112 4.685 18.188 1.00 69.81 87 GLU A O 1
ATOM 715 N N . GLY A 1 88 ? 4.116 5.647 18.492 1.00 65.94 88 GLY A N 1
ATOM 716 C CA . GLY A 1 88 ? 4.687 4.556 19.294 1.00 65.94 88 GLY A CA 1
ATOM 717 C C . GLY A 1 88 ? 5.346 3.410 18.508 1.00 65.94 88 GLY A C 1
ATOM 718 O O . GLY A 1 88 ? 5.868 2.486 19.130 1.00 65.94 88 GLY A O 1
ATOM 719 N N . ARG A 1 89 ? 5.381 3.455 17.167 1.00 75.19 89 ARG A N 1
ATOM 720 C CA . ARG A 1 89 ? 6.111 2.492 16.321 1.00 75.19 89 ARG A CA 1
ATOM 721 C C . ARG A 1 89 ? 7.086 3.212 15.391 1.00 75.19 89 ARG A C 1
ATOM 723 O O . ARG A 1 89 ? 6.732 4.164 14.698 1.00 75.19 89 ARG A O 1
ATOM 730 N N . THR A 1 90 ? 8.323 2.732 15.329 1.00 74.25 90 THR A N 1
ATOM 731 C CA . THR A 1 90 ? 9.289 3.192 14.328 1.00 74.25 90 THR A CA 1
ATOM 732 C C . THR A 1 90 ? 8.982 2.557 12.971 1.00 74.25 90 THR A C 1
ATOM 734 O O . THR A 1 90 ? 8.713 1.359 12.870 1.00 74.25 90 THR A O 1
ATOM 737 N N . THR A 1 91 ? 9.025 3.363 11.910 1.00 83.62 91 THR A N 1
ATOM 738 C CA . THR A 1 91 ? 8.952 2.867 10.531 1.00 83.62 91 THR A CA 1
ATOM 739 C C . THR A 1 91 ? 10.356 2.843 9.955 1.00 83.62 91 THR A C 1
ATOM 741 O O . THR A 1 91 ? 11.011 3.880 9.882 1.00 83.62 91 THR A O 1
ATOM 744 N N . SER A 1 92 ? 10.812 1.662 9.542 1.00 87.94 92 SER A N 1
ATOM 745 C CA . SER A 1 92 ? 12.109 1.471 8.896 1.00 87.94 92 SER A CA 1
ATOM 746 C C . SER A 1 92 ? 11.966 1.254 7.389 1.00 87.94 92 SER A C 1
ATOM 748 O O . SER A 1 92 ? 10.868 0.989 6.883 1.00 87.94 92 SER A O 1
ATOM 750 N N . LYS A 1 93 ? 13.088 1.320 6.665 1.00 90.75 93 LYS A N 1
ATOM 751 C CA . LYS A 1 93 ? 13.141 0.987 5.233 1.00 90.75 93 LYS A CA 1
ATOM 752 C C . LYS A 1 93 ? 12.661 -0.444 4.974 1.00 90.75 93 LYS A C 1
ATOM 754 O O . LYS A 1 93 ? 11.939 -0.678 4.011 1.00 90.75 93 LYS A O 1
ATOM 759 N N . GLU A 1 94 ? 12.953 -1.385 5.870 1.00 90.19 94 GLU A N 1
ATOM 760 C CA . GLU A 1 94 ? 12.475 -2.771 5.788 1.00 90.19 94 GLU A CA 1
ATOM 761 C C . GLU A 1 94 ? 10.946 -2.847 5.822 1.00 90.19 94 GLU A C 1
ATOM 763 O O . GLU A 1 94 ? 10.350 -3.606 5.057 1.00 90.19 94 GLU A O 1
ATOM 768 N N . LYS A 1 95 ? 10.291 -2.038 6.666 1.00 90.19 95 LYS A N 1
ATOM 769 C CA . LYS A 1 95 ? 8.824 -1.988 6.720 1.00 90.19 95 LYS A CA 1
ATOM 770 C C . LYS A 1 95 ? 8.249 -1.441 5.414 1.00 90.19 95 LYS A C 1
ATOM 772 O O . LYS A 1 95 ? 7.303 -2.017 4.878 1.00 90.19 95 LYS A O 1
ATOM 777 N N . VAL A 1 96 ? 8.864 -0.398 4.850 1.00 92.06 96 VAL A N 1
ATOM 778 C CA . VAL A 1 96 ? 8.485 0.108 3.521 1.00 92.06 96 VAL A CA 1
ATOM 779 C C . VAL A 1 96 ? 8.680 -0.969 2.448 1.00 92.06 96 VAL A C 1
ATOM 781 O O . VAL A 1 96 ? 7.790 -1.165 1.626 1.00 92.06 96 VAL A O 1
ATOM 784 N N . MET A 1 97 ? 9.775 -1.735 2.492 1.00 92.88 97 MET A N 1
ATOM 785 C CA . MET A 1 97 ? 10.014 -2.857 1.573 1.00 92.88 97 MET A CA 1
ATOM 786 C C . MET A 1 97 ? 8.954 -3.952 1.672 1.00 92.88 97 MET A C 1
ATOM 788 O O . MET A 1 97 ? 8.542 -4.505 0.653 1.00 92.88 97 MET A O 1
ATOM 792 N N . GLN A 1 98 ? 8.463 -4.264 2.870 1.00 91.81 98 GLN A N 1
ATOM 793 C CA . GLN A 1 98 ? 7.352 -5.206 3.022 1.00 91.81 98 GLN A CA 1
ATOM 794 C C . GLN A 1 98 ? 6.064 -4.672 2.388 1.00 91.81 98 GLN A C 1
ATOM 796 O O . GLN A 1 98 ? 5.351 -5.426 1.725 1.00 91.81 98 GLN A O 1
ATOM 801 N N . VAL A 1 99 ? 5.773 -3.379 2.557 1.00 93.06 99 VAL A N 1
ATOM 802 C CA . VAL A 1 99 ? 4.620 -2.730 1.916 1.00 93.06 99 VAL A CA 1
ATOM 803 C C . VAL A 1 99 ? 4.767 -2.73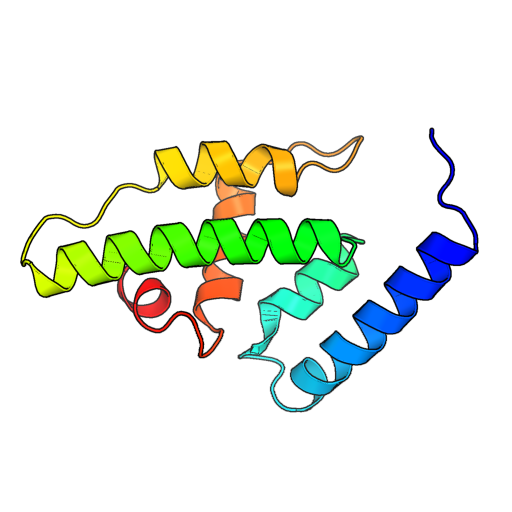7 0.396 1.00 93.06 99 VAL A C 1
ATOM 805 O O . VAL A 1 99 ? 3.831 -3.133 -0.290 1.00 93.06 99 VAL A O 1
ATOM 808 N N . LEU A 1 100 ? 5.948 -2.408 -0.131 1.00 93.00 100 LEU A N 1
ATOM 809 C CA . LEU A 1 100 ? 6.257 -2.468 -1.563 1.00 93.00 100 LEU A CA 1
ATOM 810 C C . LEU A 1 100 ? 6.035 -3.863 -2.149 1.00 93.00 100 LEU A C 1
ATOM 812 O O . LEU A 1 100 ? 5.395 -3.993 -3.186 1.00 93.00 100 LEU A O 1
ATOM 816 N N . ARG A 1 101 ? 6.511 -4.915 -1.472 1.00 93.00 101 ARG A N 1
ATOM 817 C CA . ARG A 1 101 ? 6.324 -6.312 -1.908 1.00 93.00 101 ARG A CA 1
ATOM 818 C C . ARG A 1 101 ? 4.863 -6.751 -1.912 1.00 93.00 101 ARG A C 1
ATOM 820 O O . ARG A 1 101 ? 4.488 -7.595 -2.717 1.00 93.00 101 ARG A O 1
ATOM 827 N N . ARG A 1 102 ? 4.042 -6.224 -1.000 1.00 94.25 102 ARG A N 1
ATOM 828 C CA . ARG A 1 102 ? 2.590 -6.463 -1.004 1.00 94.25 102 ARG A CA 1
ATOM 829 C C . ARG A 1 102 ? 1.921 -5.676 -2.125 1.00 94.25 102 ARG A C 1
ATOM 831 O O . ARG A 1 102 ? 1.141 -6.239 -2.881 1.00 94.25 102 ARG A O 1
ATOM 838 N N . ALA A 1 103 ? 2.274 -4.400 -2.267 1.00 93.50 103 ALA A N 1
ATOM 839 C CA . ALA A 1 103 ? 1.744 -3.524 -3.301 1.00 93.50 103 ALA A CA 1
ATOM 840 C C . ALA A 1 103 ? 2.075 -4.022 -4.712 1.00 93.50 103 ALA A C 1
ATOM 842 O O . ALA A 1 103 ? 1.218 -3.971 -5.583 1.00 93.50 103 ALA A O 1
ATOM 843 N N . SER A 1 104 ? 3.271 -4.567 -4.945 1.00 93.12 104 SER A N 1
ATOM 844 C CA . SER A 1 104 ? 3.687 -5.061 -6.263 1.00 93.12 104 SER A CA 1
ATOM 845 C C . SER A 1 104 ? 2.847 -6.233 -6.784 1.00 93.12 104 SER A C 1
ATOM 847 O O . SER A 1 104 ? 2.908 -6.549 -7.971 1.00 93.12 104 SER A O 1
ATOM 849 N N . LYS A 1 105 ? 2.040 -6.867 -5.925 1.00 93.06 105 LYS A N 1
ATOM 850 C CA . LYS A 1 105 ? 1.074 -7.896 -6.325 1.00 93.06 105 LYS A CA 1
ATOM 851 C C . LYS A 1 105 ? -0.202 -7.316 -6.929 1.00 93.06 105 LYS A C 1
ATOM 853 O O . LYS A 1 105 ? -0.871 -8.023 -7.676 1.00 93.06 105 LYS A O 1
ATOM 858 N N . LEU A 1 106 ? -0.516 -6.047 -6.655 1.00 93.00 106 LEU A N 1
ATOM 859 C CA . LEU A 1 106 ? -1.717 -5.407 -7.175 1.00 93.00 106 LEU A CA 1
ATOM 860 C C . LEU A 1 106 ? -1.648 -5.277 -8.707 1.00 93.00 106 LEU A C 1
ATOM 862 O O . LEU A 1 106 ? -0.603 -4.886 -9.243 1.00 93.00 106 LEU A O 1
ATOM 866 N N . PRO A 1 107 ? -2.766 -5.483 -9.432 1.00 90.38 107 PRO A N 1
ATOM 867 C CA .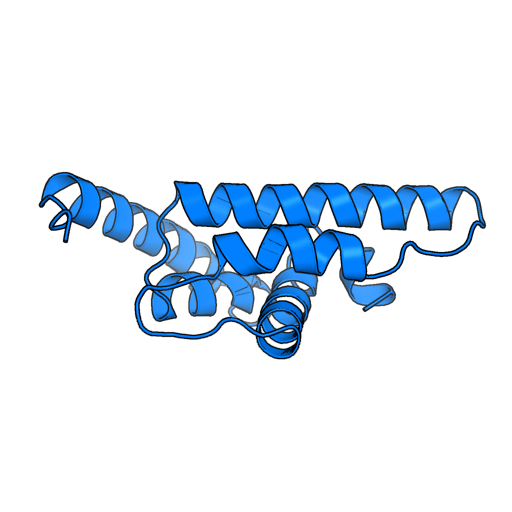 PRO A 1 107 ? -2.772 -5.453 -10.898 1.00 90.38 107 PRO A CA 1
ATOM 868 C C . PRO A 1 107 ? -2.390 -4.089 -11.483 1.00 90.38 107 PRO A C 1
ATOM 870 O O . PRO A 1 107 ? -1.916 -4.005 -12.612 1.00 90.38 107 PRO A O 1
ATOM 873 N N . ILE A 1 108 ? -2.564 -3.016 -10.705 1.00 90.19 108 ILE A N 1
ATOM 874 C CA . ILE A 1 108 ? -2.227 -1.643 -11.096 1.00 90.19 108 ILE A CA 1
ATOM 875 C C . ILE A 1 108 ? -0.713 -1.369 -11.135 1.00 90.19 108 ILE A C 1
ATOM 877 O O . ILE A 1 108 ? -0.306 -0.338 -11.667 1.00 90.19 108 ILE A O 1
ATOM 881 N N . PHE A 1 109 ? 0.130 -2.276 -10.622 1.00 90.69 109 PHE A N 1
ATOM 882 C CA . PHE A 1 109 ? 1.581 -2.077 -10.517 1.00 90.69 109 PHE A CA 1
ATOM 883 C C . PHE A 1 109 ? 2.440 -3.135 -11.245 1.00 90.69 109 PHE A C 1
ATOM 885 O O . PHE A 1 109 ? 3.396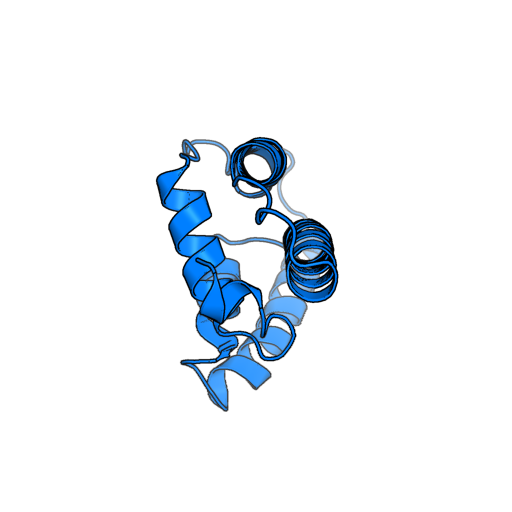 -3.667 -10.670 1.00 90.69 109 PHE A O 1
ATOM 892 N N . PRO A 1 110 ? 2.209 -3.409 -12.544 1.00 86.69 110 PRO A N 1
ATOM 893 C CA . PRO A 1 110 ? 2.877 -4.506 -13.254 1.00 86.69 110 PRO A CA 1
ATOM 894 C C . PRO A 1 110 ? 4.402 -4.349 -13.387 1.00 86.69 110 PRO A C 1
ATOM 896 O O . PRO A 1 110 ? 5.109 -5.349 -13.502 1.00 86.69 110 PRO A O 1
ATOM 899 N N . TYR A 1 111 ? 4.918 -3.114 -13.369 1.00 83.25 111 TYR A N 1
ATOM 900 C CA . TYR A 1 111 ? 6.356 -2.832 -13.451 1.00 83.25 111 TYR A CA 1
ATOM 901 C C . TYR A 1 111 ? 7.039 -2.904 -12.083 1.00 83.25 111 TYR A C 1
ATOM 903 O O . TYR A 1 111 ? 8.174 -3.359 -12.011 1.00 83.25 111 TYR A O 1
ATOM 911 N N . LEU A 1 112 ? 6.344 -2.565 -10.988 1.00 79.69 112 LEU A N 1
ATOM 912 C CA . LEU A 1 112 ? 6.912 -2.738 -9.646 1.00 79.69 112 LEU A CA 1
ATOM 913 C C . LEU A 1 112 ? 7.181 -4.219 -9.375 1.00 79.69 112 LEU A C 1
ATOM 915 O O . LEU A 1 112 ? 8.245 -4.555 -8.880 1.00 79.69 112 LEU A O 1
ATOM 919 N N . LYS A 1 113 ? 6.283 -5.125 -9.788 1.00 76.69 113 LYS A N 1
ATOM 920 C CA . LYS A 1 113 ? 6.476 -6.580 -9.631 1.00 76.69 113 LYS A CA 1
ATOM 921 C C . LYS A 1 113 ? 7.767 -7.110 -10.262 1.00 76.69 113 LYS A C 1
ATOM 923 O O . LYS A 1 113 ? 8.308 -8.100 -9.785 1.00 76.69 113 LYS A O 1
ATOM 928 N N . LYS A 1 114 ? 8.224 -6.492 -11.353 1.00 76.00 114 LYS A N 1
ATOM 929 C CA . LYS A 1 114 ? 9.369 -6.960 -12.148 1.00 76.00 114 LYS A CA 1
ATOM 930 C C . LYS A 1 114 ? 10.702 -6.340 -11.728 1.00 76.00 114 LYS A C 1
ATOM 932 O O . LYS A 1 114 ? 11.741 -6.858 -12.123 1.00 76.00 114 LYS A O 1
ATOM 937 N N . HIS A 1 115 ? 10.664 -5.235 -10.986 1.00 74.25 115 HIS A N 1
ATOM 938 C CA . HIS A 1 115 ? 11.828 -4.386 -10.721 1.00 74.25 115 HIS A CA 1
ATOM 939 C C . HIS A 1 115 ? 12.026 -4.077 -9.224 1.00 74.25 115 HIS A C 1
ATOM 941 O O . HIS A 1 115 ? 12.742 -3.136 -8.891 1.00 74.25 115 HIS A O 1
ATOM 947 N N . LEU A 1 116 ? 11.392 -4.861 -8.342 1.00 69.56 116 LEU A N 1
ATOM 948 C CA . LEU A 1 116 ? 11.554 -4.846 -6.879 1.00 69.56 116 LEU A CA 1
ATOM 949 C C . LEU A 1 116 ? 12.413 -6.007 -6.378 1.00 69.56 116 LEU A C 1
ATOM 951 O O . LEU A 1 116 ? 12.329 -7.099 -6.983 1.00 69.56 116 LEU A O 1
#

pLDDT: mean 89.91, std 7.96, range [48.12, 97.44]

Secondary structure (DSSP, 8-state):
--PPPHHHHHHHHHHHHHHHHHHHH-TTTTHHHHHHHHTT--HHHHHHHHHHHHHHHHHHHHHHHTTPPPPPSHHHHHHHHHHT-BTTB---HHHHHHHHHHHTTSTT-TTHHHH-

Foldseek 3Di:
DPPQDPVQVVQQVVVLVVLVVVCVVPVQLSVLSVVCVVLSPGPVLVVQLVVLLLVLLVQQVVCVVVVHDRDDCPVSCVSVQVSSDDPPDGRDPVNVVVSLCNNCSHPSRVRSVVVD

Solvent-accessible surface area (backbone atoms only — not comparable to full-atom values): 6653 Å² total; per-residue (Å²): 134,82,75,80,46,73,63,61,51,47,54,38,50,56,50,46,55,56,45,47,55,55,25,73,75,39,52,73,43,33,39,41,46,58,51,37,60,76,70,66,56,42,66,69,54,50,50,53,53,50,49,58,51,49,53,51,40,50,50,38,46,52,18,58,76,67,73,48,77,65,72,77,62,63,72,52,45,68,62,45,39,68,68,65,50,44,95,99,50,89,58,51,68,67,56,52,50,55,51,48,63,25,46,26,45,30,85,92,29,71,58,41,54,76,75,110

InterPro domains:
  IPR035945 YhaI-like superfamily [G3DSA:1.10.3750.10] (2-104)
  IPR035945 YhaI-like superfamily [SSF109915] (5-59)